Protein AF-A0A1F6LMH0-F1 (afdb_monomer_lite)

Sequence (138 aa):
MWIMNPQMERLRKRLVKRTTILSDQEVAAVVKLMCQNLGDHFVSAAAEFGVSMQDGVRYGSLSAKCQEAREKRRMSIKQISAELKIPQYRLQAIEEGHAAGSFLPAVFKTYIAFLGIGRWVSQWKSKNKDFASRLGIL

Foldseek 3Di:
DDPQDPLVVVVVVDPDDLLDQDAPVNLVSVVVVCCVPVDDVVVVVCVVVVHDSSLVSLLSNQLVVLVVLCVVVVHDLVRVCVVVVNDSQLVVCSNVPDPPPSDDLVVVVVSCVVSVCVVSVVVSCVRVVVSCVVSVND

pLDDT: mean 85.52, std 13.64, range [37.34, 98.0]

Structure (mmCIF, N/CA/C/O backbone):
data_AF-A0A1F6LMH0-F1
#
_entry.id   AF-A0A1F6LMH0-F1
#
loop_
_atom_site.group_PDB
_atom_site.id
_atom_site.type_symbol
_atom_site.label_atom_id
_atom_site.label_alt_id
_atom_site.label_comp_id
_atom_site.label_asym_id
_atom_site.label_entity_id
_atom_site.label_seq_id
_atom_site.pdbx_PDB_ins_code
_atom_site.Cartn_x
_atom_site.Cartn_y
_atom_site.Cartn_z
_atom_site.occupancy
_atom_site.B_iso_or_equiv
_atom_site.auth_seq_id
_atom_site.auth_comp_id
_atom_site.auth_asym_id
_atom_site.auth_atom_id
_atom_site.pdbx_PDB_model_num
ATOM 1 N N . MET A 1 1 ? 22.243 13.197 -26.380 1.00 37.34 1 MET A N 1
ATOM 2 C CA . MET A 1 1 ? 20.836 13.499 -26.722 1.00 37.34 1 MET A CA 1
ATOM 3 C C . MET A 1 1 ? 19.987 12.330 -26.236 1.00 37.34 1 MET A C 1
ATOM 5 O O . MET A 1 1 ? 20.061 11.259 -26.818 1.00 37.34 1 MET A O 1
ATOM 9 N N . TRP A 1 2 ? 19.302 12.470 -25.098 1.00 45.59 2 TRP A N 1
ATOM 10 C CA . TRP A 1 2 ? 18.516 11.376 -24.514 1.00 45.59 2 TRP A CA 1
ATOM 11 C C . TRP A 1 2 ? 17.205 11.221 -25.290 1.00 45.59 2 TRP A C 1
ATOM 13 O O . TRP A 1 2 ? 16.372 12.125 -25.274 1.00 45.59 2 TRP A O 1
ATOM 23 N N . ILE A 1 3 ? 17.017 10.090 -25.974 1.00 50.59 3 ILE A N 1
ATOM 24 C CA . ILE A 1 3 ? 15.722 9.741 -26.569 1.00 50.59 3 ILE A CA 1
ATOM 25 C C . ILE A 1 3 ? 14.781 9.403 -25.410 1.00 50.59 3 ILE A C 1
ATOM 27 O O . ILE A 1 3 ? 14.853 8.328 -24.814 1.00 50.59 3 ILE A O 1
ATOM 31 N N . MET A 1 4 ? 13.941 10.364 -25.036 1.00 52.28 4 MET A N 1
ATOM 32 C CA . MET A 1 4 ? 13.006 10.221 -23.927 1.00 52.28 4 MET A CA 1
ATOM 33 C C . MET A 1 4 ? 11.867 9.273 -24.334 1.00 52.28 4 MET A C 1
ATOM 35 O O . MET A 1 4 ? 11.211 9.471 -25.355 1.00 52.28 4 MET A O 1
ATOM 39 N N . ASN A 1 5 ? 11.653 8.213 -23.548 1.00 71.31 5 ASN A N 1
ATOM 40 C CA . ASN A 1 5 ? 10.631 7.194 -23.806 1.00 71.31 5 ASN A CA 1
ATOM 41 C C . ASN A 1 5 ? 9.226 7.845 -23.916 1.00 71.31 5 ASN A C 1
ATOM 43 O O . ASN A 1 5 ? 8.833 8.562 -22.992 1.00 71.31 5 ASN A O 1
ATOM 47 N N . PRO A 1 6 ? 8.429 7.570 -24.971 1.00 71.25 6 PRO A N 1
ATOM 48 C CA . PRO A 1 6 ? 7.082 8.126 -25.140 1.00 71.25 6 PRO A CA 1
ATOM 49 C C . PRO A 1 6 ? 6.143 7.943 -23.935 1.00 71.25 6 PRO A C 1
ATOM 51 O O . PRO A 1 6 ? 5.286 8.788 -23.684 1.00 71.25 6 PRO A O 1
ATOM 54 N N . GLN A 1 7 ? 6.297 6.866 -23.158 1.00 68.19 7 GLN A N 1
ATOM 55 C CA . GLN A 1 7 ? 5.511 6.639 -21.937 1.00 68.19 7 GLN A CA 1
ATOM 56 C C . GLN A 1 7 ? 5.908 7.589 -20.804 1.00 68.19 7 GLN A C 1
ATOM 58 O O . GLN A 1 7 ? 5.049 8.066 -20.066 1.00 68.19 7 GLN A O 1
ATOM 63 N N . MET A 1 8 ? 7.193 7.928 -20.710 1.00 64.69 8 MET A N 1
ATOM 64 C CA . MET A 1 8 ? 7.685 8.913 -19.748 1.00 64.69 8 MET A CA 1
ATOM 65 C C . MET A 1 8 ? 7.242 10.319 -20.108 1.00 64.69 8 MET A C 1
ATOM 67 O O . MET A 1 8 ? 6.876 11.090 -19.228 1.00 64.69 8 MET A O 1
ATOM 71 N N . GLU A 1 9 ? 7.191 10.628 -21.400 1.00 66.94 9 GLU A N 1
ATOM 72 C CA . GLU A 1 9 ? 6.657 11.900 -21.871 1.00 66.94 9 GLU A CA 1
ATOM 73 C C . GLU A 1 9 ? 5.157 12.035 -21.557 1.00 66.94 9 GLU A C 1
ATOM 75 O O . GLU A 1 9 ? 4.699 13.101 -21.147 1.00 66.94 9 GLU A O 1
ATOM 80 N N . ARG A 1 10 ? 4.392 10.938 -21.647 1.00 66.25 10 ARG A N 1
ATOM 81 C CA . ARG A 1 10 ? 2.991 10.897 -21.191 1.00 66.25 10 ARG A CA 1
ATOM 82 C C . ARG A 1 10 ? 2.863 11.084 -19.678 1.00 66.25 10 ARG A C 1
ATOM 84 O O . ARG A 1 10 ? 1.995 11.841 -19.249 1.00 66.25 10 ARG A O 1
ATOM 91 N N . LEU A 1 11 ? 3.711 10.433 -18.878 1.00 63.97 11 LEU A N 1
ATOM 92 C CA . LEU A 1 11 ? 3.726 10.603 -17.419 1.00 63.97 11 LEU A CA 1
ATOM 93 C C . LEU A 1 11 ? 4.120 12.026 -17.013 1.00 63.97 11 LEU A C 1
ATOM 95 O O . LEU A 1 11 ? 3.514 12.574 -16.104 1.00 63.97 11 LEU A O 1
ATOM 99 N N . ARG A 1 12 ? 5.080 12.646 -17.704 1.00 67.25 12 ARG A N 1
ATOM 100 C CA . ARG A 1 12 ? 5.523 14.023 -17.446 1.00 67.25 12 ARG A CA 1
ATOM 101 C C . ARG A 1 12 ? 4.460 15.059 -17.816 1.00 67.25 12 ARG A C 1
ATOM 103 O O . ARG A 1 12 ? 4.273 16.025 -17.086 1.00 67.25 12 ARG A O 1
ATOM 110 N N . LYS A 1 13 ? 3.772 14.868 -18.947 1.00 60.41 13 LYS A N 1
ATOM 111 C CA . LYS A 1 13 ? 2.689 15.757 -19.413 1.00 60.41 13 LYS A CA 1
ATOM 112 C C . LYS A 1 13 ? 1.422 15.658 -18.569 1.00 60.41 13 LYS A C 1
ATOM 114 O O . LYS A 1 13 ? 0.598 16.567 -18.575 1.00 60.41 13 LYS A O 1
ATOM 119 N N . ARG A 1 14 ? 1.250 14.553 -17.850 1.00 65.44 14 ARG A N 1
ATOM 120 C CA . ARG A 1 14 ? 0.136 14.324 -16.935 1.00 65.44 14 ARG A CA 1
ATOM 121 C C . ARG A 1 14 ? 0.543 14.778 -15.533 1.00 65.44 14 ARG A C 1
ATOM 123 O O . ARG A 1 14 ? 1.634 14.478 -15.071 1.00 65.44 14 ARG A O 1
ATOM 130 N N . LEU A 1 15 ? -0.350 15.451 -14.809 1.00 60.69 15 LEU A N 1
ATOM 131 C CA . LEU A 1 15 ? -0.175 15.689 -13.370 1.00 60.69 15 LEU A CA 1
ATOM 132 C C . LEU A 1 15 ? -0.333 14.355 -12.620 1.00 60.69 15 LEU A C 1
ATOM 134 O O . LEU A 1 15 ? -1.405 14.032 -12.102 1.00 60.69 15 LEU A O 1
ATOM 138 N N . VAL A 1 16 ? 0.717 13.532 -12.624 1.00 74.00 16 VAL A N 1
ATOM 139 C CA . VAL A 1 16 ? 0.739 12.236 -11.943 1.00 74.00 16 VAL A CA 1
ATOM 140 C C . VAL A 1 16 ? 0.862 12.487 -10.445 1.00 74.00 16 VAL A C 1
ATOM 142 O O . VAL A 1 16 ? 1.911 12.865 -9.932 1.00 74.00 16 VAL A O 1
ATOM 145 N N . LYS A 1 17 ? -0.238 12.275 -9.721 1.00 83.38 17 LYS A N 1
ATOM 146 C CA . LYS A 1 17 ? -0.237 12.280 -8.253 1.00 83.38 17 LYS A CA 1
ATOM 147 C C . LYS A 1 17 ? 0.403 10.994 -7.737 1.00 83.38 17 LYS A C 1
ATOM 149 O O . LYS A 1 17 ? 0.281 9.958 -8.390 1.00 83.38 17 LYS A O 1
ATOM 154 N N . ARG A 1 18 ? 0.964 11.017 -6.522 1.00 86.12 18 ARG A N 1
ATOM 155 C CA . ARG A 1 18 ? 1.482 9.806 -5.849 1.00 86.12 18 ARG A CA 1
ATOM 156 C C . ARG A 1 18 ? 0.425 8.698 -5.730 1.00 86.12 18 ARG A C 1
ATOM 158 O O . ARG A 1 18 ? 0.774 7.532 -5.739 1.00 86.12 18 ARG A O 1
ATOM 165 N N . THR A 1 19 ? -0.861 9.053 -5.701 1.00 91.38 19 THR A N 1
ATOM 166 C CA . THR A 1 19 ? -2.011 8.131 -5.638 1.00 91.38 19 THR A CA 1
ATOM 167 C C . THR A 1 19 ? -2.496 7.627 -7.004 1.00 91.38 19 THR A C 1
ATOM 169 O O . THR A 1 19 ? -3.579 7.050 -7.112 1.00 91.38 19 THR A O 1
ATOM 172 N N . THR A 1 20 ? -1.735 7.860 -8.074 1.00 93.00 20 THR A N 1
ATOM 173 C CA . THR A 1 20 ? -2.086 7.395 -9.419 1.00 93.00 20 THR A CA 1
ATOM 174 C C . THR A 1 20 ? -1.821 5.898 -9.552 1.00 93.00 20 THR A C 1
ATOM 176 O O . THR A 1 20 ? -0.703 5.449 -9.323 1.00 93.00 20 THR A O 1
ATOM 179 N N . ILE A 1 21 ? -2.831 5.133 -9.976 1.00 93.94 21 ILE A N 1
ATOM 180 C CA . ILE A 1 21 ? -2.656 3.724 -10.351 1.00 93.94 21 ILE A CA 1
ATOM 181 C C . ILE A 1 21 ? -1.992 3.692 -11.730 1.00 93.94 21 ILE A C 1
ATOM 183 O O . ILE A 1 21 ? -2.575 4.167 -12.708 1.00 93.94 21 ILE A O 1
ATOM 187 N N . LEU A 1 22 ? -0.772 3.166 -11.789 1.00 90.88 22 LEU A N 1
ATOM 188 C CA . LEU A 1 22 ? -0.002 3.030 -13.022 1.00 90.88 22 LEU A CA 1
ATOM 189 C C . LEU A 1 22 ? -0.388 1.749 -13.772 1.00 90.88 22 LEU A C 1
ATOM 191 O O . LEU A 1 22 ? -0.732 0.734 -13.165 1.00 90.88 22 LEU A O 1
ATOM 195 N N . SER A 1 23 ? -0.321 1.803 -15.099 1.00 90.56 23 SER A N 1
ATOM 196 C CA . SER A 1 23 ? -0.353 0.627 -15.973 1.00 90.56 23 SER A CA 1
ATOM 197 C C . SER A 1 23 ? 0.979 -0.126 -15.948 1.00 90.56 23 SER A C 1
ATOM 199 O O . SER A 1 23 ? 2.006 0.431 -15.571 1.00 90.56 23 SER A O 1
ATOM 201 N N . ASP A 1 24 ? 0.994 -1.376 -16.414 1.00 89.88 24 ASP A N 1
ATOM 202 C CA . ASP A 1 24 ? 2.218 -2.195 -16.449 1.00 89.88 24 ASP A CA 1
ATOM 203 C C . ASP A 1 24 ? 3.339 -1.564 -17.273 1.00 89.88 24 ASP A C 1
ATOM 205 O O . ASP A 1 24 ? 4.506 -1.600 -16.893 1.00 89.88 24 ASP A O 1
ATOM 209 N N . GLN A 1 25 ? 2.959 -0.917 -18.370 1.00 89.19 25 GLN A N 1
ATOM 210 C CA . GLN A 1 25 ? 3.853 -0.141 -19.215 1.00 89.19 25 GLN A CA 1
ATOM 211 C C . GLN A 1 25 ? 4.481 1.040 -18.460 1.00 89.19 25 GLN A C 1
ATOM 213 O O . GLN A 1 25 ? 5.696 1.218 -18.483 1.00 89.19 25 GLN A O 1
ATOM 218 N N . GLU A 1 26 ? 3.667 1.820 -17.745 1.00 89.56 26 GLU A N 1
ATOM 219 C CA . GLU A 1 26 ? 4.151 2.937 -16.927 1.00 89.56 26 GLU A CA 1
ATOM 220 C C . GLU A 1 26 ? 5.041 2.445 -15.774 1.00 89.56 26 GLU A C 1
ATOM 222 O O . GLU A 1 26 ? 6.078 3.050 -15.511 1.00 89.56 26 GLU A O 1
ATOM 227 N N . VAL A 1 27 ? 4.698 1.323 -15.128 1.00 90.31 27 VAL A N 1
ATOM 228 C CA . VAL A 1 27 ? 5.538 0.702 -14.089 1.00 90.31 27 VAL A CA 1
ATOM 229 C C . VAL A 1 27 ? 6.891 0.279 -14.658 1.00 90.31 27 VAL A C 1
ATOM 231 O O . VAL A 1 27 ? 7.922 0.613 -14.078 1.00 90.31 27 VAL A O 1
ATOM 234 N N . ALA A 1 28 ? 6.913 -0.397 -15.809 1.00 89.00 28 ALA A N 1
ATOM 235 C CA . ALA A 1 28 ? 8.155 -0.801 -16.464 1.00 89.00 28 ALA A CA 1
ATOM 236 C C . ALA A 1 28 ? 9.026 0.408 -16.847 1.00 89.00 28 ALA A C 1
ATOM 238 O O . ALA A 1 28 ? 10.243 0.377 -16.658 1.00 89.00 28 ALA A O 1
ATOM 239 N N . ALA A 1 29 ? 8.414 1.490 -17.338 1.00 88.31 29 ALA A N 1
ATOM 240 C CA . ALA A 1 29 ? 9.122 2.724 -17.663 1.00 88.31 29 ALA A CA 1
ATOM 241 C C . ALA A 1 29 ? 9.746 3.382 -16.420 1.00 88.31 29 ALA A C 1
ATOM 243 O O . ALA A 1 29 ? 10.907 3.791 -16.473 1.00 88.31 29 ALA A O 1
ATOM 244 N N . VAL A 1 30 ? 9.014 3.432 -15.301 1.00 86.94 30 VAL A N 1
ATOM 245 C CA . VAL A 1 30 ? 9.524 3.957 -14.024 1.00 86.94 30 VAL A CA 1
ATOM 246 C C . VAL A 1 30 ? 10.681 3.107 -13.510 1.00 86.94 30 VAL A C 1
ATOM 248 O O . VAL A 1 30 ? 11.735 3.659 -13.208 1.00 86.94 30 VAL A O 1
ATOM 251 N N . VAL A 1 31 ? 10.532 1.779 -13.464 1.00 87.00 31 VAL A N 1
ATOM 252 C CA . VAL A 1 31 ? 11.605 0.879 -13.008 1.00 87.00 31 VAL A CA 1
ATOM 253 C C . VAL A 1 31 ? 12.848 1.035 -13.879 1.00 87.00 31 VAL A C 1
ATOM 255 O O . VAL A 1 31 ? 13.940 1.203 -13.347 1.00 87.00 31 VAL A O 1
ATOM 258 N N . LYS A 1 32 ? 12.694 1.080 -15.208 1.00 86.12 32 LYS A N 1
ATOM 259 C CA . LYS A 1 32 ? 13.819 1.302 -16.126 1.00 86.12 32 LYS A CA 1
ATOM 260 C C . LYS A 1 32 ? 14.567 2.598 -15.808 1.00 86.12 32 LYS A C 1
ATOM 262 O O . LYS A 1 32 ? 15.793 2.591 -15.774 1.00 86.12 32 LYS A O 1
ATOM 267 N N . LEU A 1 33 ? 13.851 3.695 -15.558 1.00 84.31 33 LEU A N 1
ATOM 268 C CA . LEU A 1 33 ? 14.481 4.957 -15.170 1.00 84.31 33 LEU A CA 1
ATOM 269 C C . LEU A 1 33 ? 15.141 4.893 -13.793 1.00 84.31 33 LEU A C 1
ATOM 271 O O . LEU A 1 33 ? 16.195 5.496 -13.612 1.00 84.31 33 LEU A O 1
ATOM 275 N N . MET A 1 34 ? 14.545 4.196 -12.826 1.00 83.81 34 MET A N 1
ATOM 276 C CA . MET A 1 34 ? 15.167 4.002 -11.515 1.00 83.81 34 MET A CA 1
ATOM 277 C C . MET A 1 34 ? 16.505 3.275 -11.663 1.00 83.81 34 MET A C 1
ATOM 279 O O . MET A 1 34 ? 17.506 3.771 -11.157 1.00 83.81 34 MET A O 1
ATOM 283 N N . CYS A 1 35 ? 16.553 2.182 -12.430 1.00 83.56 35 CYS A N 1
ATOM 284 C CA . CYS A 1 35 ? 17.796 1.459 -12.711 1.00 83.56 35 CYS A CA 1
ATOM 285 C C . CYS A 1 35 ? 18.839 2.351 -13.399 1.00 83.56 35 CYS A C 1
ATOM 287 O O . CYS A 1 35 ? 20.002 2.351 -13.015 1.00 83.56 35 CYS A O 1
ATOM 289 N N . GLN A 1 36 ? 18.421 3.151 -14.384 1.00 84.50 36 GLN A N 1
ATOM 290 C CA . GLN A 1 36 ? 19.327 4.040 -15.120 1.00 84.50 36 GLN A CA 1
ATOM 291 C C . GLN A 1 36 ? 19.907 5.174 -14.265 1.00 84.50 36 GLN A C 1
ATOM 293 O O . GLN A 1 36 ? 21.028 5.598 -14.523 1.00 84.50 36 GLN A O 1
ATOM 298 N N . ASN A 1 37 ? 19.159 5.679 -13.279 1.00 83.12 37 ASN A N 1
ATOM 299 C CA . ASN A 1 37 ? 19.591 6.812 -12.454 1.00 83.12 37 ASN A CA 1
ATOM 300 C C . ASN A 1 37 ? 20.296 6.395 -11.157 1.00 83.12 37 ASN A C 1
ATOM 302 O O . ASN A 1 37 ? 21.125 7.146 -10.656 1.00 83.12 37 ASN A O 1
ATOM 306 N N . LEU A 1 38 ? 19.942 5.238 -10.592 1.00 80.50 38 LEU A N 1
ATOM 307 C CA . LEU A 1 38 ? 20.481 4.760 -9.313 1.00 80.50 38 LEU A CA 1
ATOM 308 C C . LEU A 1 38 ? 21.641 3.769 -9.493 1.00 80.50 38 LEU A C 1
ATOM 310 O O . LEU A 1 38 ? 22.347 3.477 -8.530 1.00 80.50 38 LEU A O 1
ATOM 314 N N . GLY A 1 39 ? 21.858 3.288 -10.720 1.00 78.50 39 GLY A N 1
ATOM 315 C CA . GLY A 1 39 ? 22.959 2.400 -11.075 1.00 78.50 39 GLY A CA 1
ATOM 316 C C . GLY A 1 39 ? 22.794 0.967 -10.565 1.00 78.50 39 GLY A C 1
ATOM 317 O O . GLY A 1 39 ? 21.817 0.606 -9.902 1.00 78.50 39 GLY A O 1
ATOM 318 N N . ASP A 1 40 ? 23.788 0.141 -10.883 1.00 73.81 40 ASP A N 1
ATOM 319 C CA . ASP A 1 40 ? 23.732 -1.312 -10.688 1.00 73.81 40 ASP A CA 1
ATOM 320 C C . ASP A 1 40 ? 23.677 -1.720 -9.209 1.00 73.81 40 ASP A C 1
ATOM 322 O O . ASP A 1 40 ? 23.025 -2.701 -8.865 1.00 73.81 40 ASP A O 1
ATOM 326 N N . HIS A 1 41 ? 24.265 -0.928 -8.306 1.00 70.81 41 HIS A N 1
ATOM 327 C CA . HIS A 1 41 ? 24.231 -1.197 -6.863 1.00 70.81 41 HIS A CA 1
ATOM 328 C C . HIS A 1 41 ? 22.809 -1.219 -6.292 1.00 70.81 41 HIS A C 1
ATOM 330 O O . HIS A 1 41 ? 22.503 -2.030 -5.420 1.00 70.81 41 HIS A O 1
ATOM 336 N N . PHE A 1 42 ? 21.923 -0.362 -6.801 1.00 71.00 42 PHE A N 1
ATOM 337 C CA . PHE A 1 42 ? 20.528 -0.332 -6.371 1.00 71.00 42 PHE A CA 1
ATOM 338 C C . PHE A 1 42 ? 19.747 -1.550 -6.880 1.00 71.00 42 PHE A C 1
ATOM 340 O O . PHE A 1 42 ? 18.916 -2.109 -6.163 1.00 71.00 42 PHE A O 1
ATOM 347 N N . VAL A 1 43 ? 20.041 -1.989 -8.106 1.00 71.25 43 VAL A N 1
ATOM 348 C CA . VAL A 1 43 ? 19.415 -3.169 -8.718 1.00 71.25 43 VAL A CA 1
ATOM 349 C C . VAL A 1 43 ? 19.844 -4.445 -7.998 1.00 71.25 43 VAL A C 1
ATOM 351 O O . VAL A 1 43 ? 18.990 -5.268 -7.665 1.00 71.25 43 VAL A O 1
ATOM 354 N N . SER A 1 44 ? 21.139 -4.580 -7.705 1.00 69.94 44 SER A N 1
ATOM 355 C CA . SER A 1 44 ? 21.685 -5.717 -6.962 1.00 69.94 44 SER A CA 1
ATOM 356 C C . SER A 1 44 ? 21.123 -5.788 -5.544 1.00 69.94 44 SER A C 1
ATOM 358 O O . SER A 1 44 ? 20.665 -6.850 -5.137 1.00 69.94 44 SER A O 1
ATOM 360 N N . ALA A 1 45 ? 21.037 -4.660 -4.832 1.00 68.75 45 ALA A N 1
ATOM 361 C CA . ALA A 1 45 ? 20.431 -4.624 -3.502 1.00 68.75 45 ALA A CA 1
ATOM 362 C C . ALA A 1 45 ? 18.955 -5.061 -3.529 1.00 68.75 45 ALA A C 1
ATOM 364 O O . ALA A 1 45 ? 18.534 -5.884 -2.720 1.00 68.75 45 ALA A O 1
ATOM 365 N N . ALA A 1 46 ? 18.155 -4.570 -4.483 1.00 70.06 46 ALA A N 1
ATOM 366 C CA . ALA A 1 46 ? 16.755 -4.986 -4.609 1.00 70.06 46 ALA A CA 1
ATOM 367 C C . ALA A 1 46 ? 16.615 -6.501 -4.861 1.00 70.06 46 ALA A C 1
ATOM 369 O O . ALA A 1 46 ? 15.732 -7.143 -4.285 1.00 70.06 46 ALA A O 1
ATOM 370 N N . ALA A 1 47 ? 17.504 -7.073 -5.680 1.00 69.00 47 ALA A N 1
ATOM 371 C CA . ALA A 1 47 ? 17.550 -8.507 -5.945 1.00 69.00 47 ALA A CA 1
ATOM 372 C C . ALA A 1 47 ? 17.970 -9.323 -4.708 1.00 69.00 47 ALA A C 1
ATOM 374 O O . ALA A 1 47 ? 17.338 -10.339 -4.419 1.00 69.00 47 ALA A O 1
ATOM 375 N N . GLU A 1 48 ? 18.969 -8.864 -3.949 1.00 65.25 48 GLU A N 1
ATOM 376 C CA . GLU A 1 48 ? 19.444 -9.509 -2.714 1.00 65.25 48 GLU A CA 1
ATOM 377 C C . GLU A 1 48 ? 18.363 -9.579 -1.629 1.00 65.25 48 GLU A C 1
ATOM 379 O O . GLU A 1 48 ? 18.241 -10.590 -0.939 1.00 65.25 48 GLU A O 1
ATOM 384 N N . PHE A 1 49 ? 17.521 -8.549 -1.513 1.00 59.88 49 PHE A N 1
ATOM 385 C CA . PHE A 1 49 ? 16.385 -8.556 -0.585 1.00 59.88 49 PHE A CA 1
ATOM 386 C C . PHE A 1 49 ? 15.152 -9.302 -1.125 1.00 59.88 49 PHE A C 1
ATOM 388 O O . PHE A 1 49 ? 14.116 -9.334 -0.458 1.00 59.88 49 PHE A O 1
ATOM 395 N N . GLY A 1 50 ? 15.225 -9.888 -2.328 1.00 61.84 50 GLY A N 1
ATOM 396 C CA . GLY A 1 50 ? 14.093 -10.561 -2.973 1.00 61.84 50 GLY A CA 1
ATOM 397 C C . GLY A 1 50 ? 12.922 -9.621 -3.283 1.00 61.84 50 GLY A C 1
ATOM 398 O O . GLY A 1 50 ? 11.783 -10.069 -3.430 1.00 61.84 50 GLY A O 1
ATOM 399 N N . VAL A 1 51 ? 13.175 -8.309 -3.356 1.00 68.44 51 VAL A N 1
ATOM 400 C CA . VAL A 1 51 ? 12.145 -7.289 -3.556 1.00 68.44 51 VAL A CA 1
ATOM 401 C C . VAL A 1 51 ? 12.027 -6.972 -5.041 1.00 68.44 51 VAL A C 1
ATOM 403 O O . VAL A 1 51 ? 12.926 -6.413 -5.668 1.00 68.44 51 VAL A 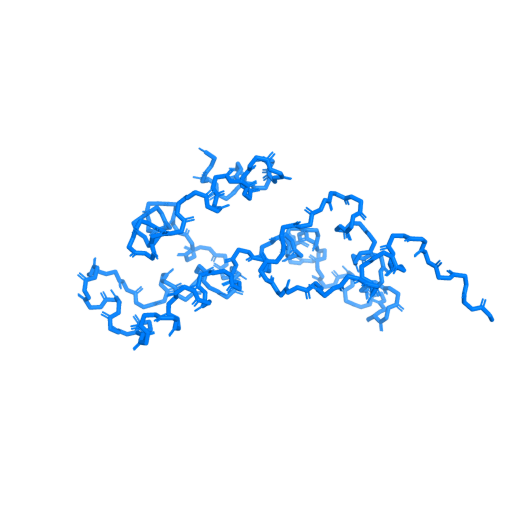O 1
ATOM 406 N N . SER A 1 52 ? 10.860 -7.264 -5.613 1.00 82.94 52 SER A N 1
ATOM 407 C CA . SER A 1 52 ? 10.525 -6.804 -6.960 1.00 82.94 52 SER A CA 1
ATOM 408 C C . SER A 1 52 ? 10.388 -5.278 -6.970 1.00 82.94 52 SER A C 1
ATOM 410 O O . SER A 1 52 ? 9.472 -4.717 -6.366 1.00 82.94 52 SER A O 1
ATOM 412 N N . MET A 1 53 ? 11.260 -4.586 -7.711 1.00 83.69 53 MET A N 1
ATOM 413 C CA . MET A 1 53 ? 11.148 -3.132 -7.909 1.00 83.69 53 MET A CA 1
ATOM 414 C C . MET A 1 53 ? 9.793 -2.736 -8.511 1.00 83.69 53 MET A C 1
ATOM 416 O O . MET A 1 53 ? 9.246 -1.688 -8.175 1.00 83.69 53 MET A O 1
ATOM 420 N N . GLN A 1 54 ? 9.218 -3.588 -9.367 1.00 88.81 54 GLN A N 1
ATOM 421 C CA . GLN A 1 54 ? 7.881 -3.358 -9.915 1.00 88.81 54 GLN A CA 1
ATOM 422 C C . GLN A 1 54 ? 6.821 -3.371 -8.812 1.00 88.81 54 GLN A C 1
ATOM 424 O O . GLN A 1 54 ? 5.935 -2.520 -8.808 1.00 88.81 54 GLN A O 1
ATOM 429 N N . ASP A 1 55 ? 6.931 -4.294 -7.859 1.00 88.62 55 ASP A N 1
ATOM 430 C CA . ASP A 1 55 ? 6.014 -4.384 -6.723 1.00 88.62 55 ASP A CA 1
ATOM 431 C C . ASP A 1 55 ? 6.155 -3.160 -5.817 1.00 88.62 55 ASP A C 1
ATOM 433 O O . ASP A 1 55 ? 5.144 -2.578 -5.428 1.00 88.62 55 ASP A O 1
ATOM 437 N N . GLY A 1 56 ? 7.383 -2.688 -5.582 1.00 86.50 56 GLY A N 1
ATOM 438 C CA . GLY A 1 56 ? 7.639 -1.435 -4.866 1.00 86.50 56 GLY A CA 1
ATOM 439 C C . GLY A 1 56 ? 6.962 -0.228 -5.527 1.00 86.50 56 GLY A C 1
ATOM 440 O O . GLY A 1 56 ? 6.235 0.523 -4.872 1.00 86.50 56 GLY A O 1
ATOM 441 N N . VAL A 1 57 ? 7.113 -0.078 -6.848 1.00 89.38 57 VAL A N 1
ATOM 442 C CA . VAL A 1 57 ? 6.456 0.997 -7.614 1.00 89.38 57 VAL A CA 1
ATOM 443 C C . VAL A 1 57 ? 4.929 0.889 -7.532 1.00 89.38 57 VAL A C 1
ATOM 445 O O . VAL A 1 57 ? 4.244 1.890 -7.307 1.00 89.38 57 VAL A O 1
ATOM 448 N N . ARG A 1 58 ? 4.372 -0.320 -7.665 1.00 91.88 58 ARG A N 1
ATOM 449 C CA . ARG A 1 58 ? 2.921 -0.560 -7.566 1.00 91.88 58 ARG A CA 1
ATOM 450 C C . ARG A 1 58 ? 2.390 -0.235 -6.176 1.00 91.88 58 ARG A C 1
ATOM 452 O O . ARG A 1 58 ? 1.351 0.426 -6.056 1.00 91.88 58 ARG A O 1
ATOM 459 N N . TYR A 1 59 ? 3.114 -0.664 -5.144 1.00 91.38 59 TYR A N 1
ATOM 460 C CA . TYR A 1 59 ? 2.768 -0.438 -3.747 1.00 91.38 59 TYR A CA 1
ATOM 461 C C . TYR A 1 59 ? 2.806 1.043 -3.380 1.00 91.38 59 TYR A C 1
ATOM 463 O O . TYR A 1 59 ? 1.946 1.500 -2.630 1.00 91.38 59 TYR A O 1
ATOM 471 N N . GLY A 1 60 ? 3.732 1.818 -3.953 1.00 90.50 60 GLY A N 1
ATOM 472 C CA . GLY A 1 60 ? 3.855 3.253 -3.685 1.00 90.50 60 GLY A CA 1
ATOM 473 C C . GLY A 1 60 ? 2.536 4.018 -3.850 1.00 90.50 60 GLY A C 1
ATOM 474 O O . GLY A 1 60 ? 2.205 4.864 -3.021 1.00 90.50 60 GLY A O 1
ATOM 475 N N . SER A 1 61 ? 1.728 3.667 -4.857 1.00 93.44 61 SER A N 1
ATOM 476 C CA . SER A 1 61 ? 0.408 4.287 -5.055 1.00 93.44 61 SER A CA 1
ATOM 477 C C . SER A 1 61 ? -0.626 3.904 -3.991 1.00 93.44 61 SER A C 1
ATOM 479 O O . SER A 1 61 ? -1.435 4.743 -3.590 1.00 93.44 61 SER A O 1
ATOM 481 N N . LEU A 1 62 ? -0.584 2.658 -3.507 1.00 94.56 62 LEU A N 1
ATOM 482 C CA . LEU A 1 62 ? -1.444 2.155 -2.436 1.00 94.56 62 LEU A CA 1
ATOM 483 C C . LEU A 1 62 ? -1.081 2.803 -1.094 1.00 94.56 62 LEU A C 1
ATOM 485 O O . LEU A 1 62 ? -1.956 3.347 -0.424 1.00 94.56 62 LEU A O 1
ATOM 489 N N . SER A 1 63 ? 0.210 2.813 -0.758 1.00 93.94 63 SER A N 1
ATOM 490 C CA . SER A 1 63 ? 0.781 3.502 0.405 1.00 93.94 63 SER A CA 1
ATOM 491 C C . SER A 1 63 ? 0.361 4.976 0.438 1.00 93.94 63 SER A C 1
ATOM 493 O O . SER A 1 63 ? -0.274 5.425 1.397 1.00 93.94 63 SER A O 1
ATOM 495 N N . ALA A 1 64 ? 0.607 5.706 -0.656 1.00 94.31 64 ALA A N 1
ATOM 496 C CA . ALA A 1 64 ? 0.239 7.112 -0.766 1.00 94.31 64 ALA A CA 1
ATOM 497 C C . ALA A 1 64 ? -1.274 7.323 -0.627 1.00 94.31 64 ALA A C 1
ATOM 499 O O . ALA A 1 64 ? -1.707 8.340 -0.088 1.00 94.31 64 ALA A O 1
ATOM 500 N N . LYS A 1 65 ? -2.100 6.379 -1.101 1.00 97.00 65 LYS A N 1
ATOM 501 C CA . LYS A 1 65 ? -3.554 6.500 -0.977 1.00 97.00 65 LYS A CA 1
ATOM 502 C C . LYS A 1 65 ? -4.027 6.330 0.461 1.00 97.00 65 LYS A C 1
ATOM 504 O O . LYS A 1 65 ? -4.928 7.062 0.873 1.00 97.00 65 LYS A O 1
ATOM 509 N N . CYS A 1 66 ? -3.435 5.399 1.206 1.00 96.56 66 CYS A N 1
ATOM 510 C CA . CYS A 1 66 ? -3.706 5.229 2.630 1.00 96.56 66 CYS A CA 1
ATOM 511 C C . CYS A 1 66 ? -3.339 6.498 3.411 1.00 96.56 66 CYS A C 1
ATOM 513 O O . CYS A 1 66 ? -4.195 7.037 4.113 1.00 96.56 66 CYS A O 1
ATOM 515 N N . GLN A 1 67 ? -2.129 7.026 3.188 1.00 95.81 67 GLN A N 1
ATOM 516 C CA . GLN A 1 67 ? -1.658 8.277 3.793 1.00 95.81 67 GLN A CA 1
ATOM 517 C C . GLN A 1 67 ? -2.602 9.444 3.471 1.00 95.81 67 GLN A C 1
ATOM 519 O O . GLN A 1 67 ? -3.119 10.082 4.384 1.00 95.81 67 GLN A O 1
ATOM 524 N N . GLU A 1 68 ? -2.933 9.655 2.190 1.00 96.81 68 GLU A N 1
ATOM 525 C CA . GLU A 1 68 ? -3.850 10.718 1.750 1.00 96.81 68 GLU A CA 1
ATOM 526 C C . GLU A 1 68 ? -5.221 10.609 2.438 1.00 96.81 68 GLU A C 1
ATOM 528 O O . GLU A 1 68 ? -5.800 11.609 2.862 1.00 96.81 68 GLU A O 1
ATOM 533 N N . ALA A 1 69 ? -5.778 9.399 2.538 1.00 97.62 69 ALA A N 1
ATOM 534 C CA . ALA A 1 69 ? -7.084 9.179 3.153 1.00 97.62 69 ALA A CA 1
ATOM 535 C C . ALA A 1 69 ? -7.063 9.410 4.668 1.00 97.62 69 ALA A C 1
ATOM 537 O O . ALA A 1 69 ? -8.004 9.992 5.214 1.00 97.62 69 ALA A O 1
ATOM 538 N N . ARG A 1 70 ? -5.987 8.991 5.339 1.00 97.19 70 ARG A N 1
ATOM 539 C CA . ARG A 1 70 ? -5.768 9.236 6.764 1.00 97.19 70 ARG A CA 1
ATOM 540 C C . ARG A 1 70 ? -5.596 10.731 7.050 1.00 97.19 70 ARG A C 1
ATOM 542 O O . ARG A 1 70 ? -6.243 11.265 7.950 1.00 97.19 70 ARG A O 1
ATOM 549 N N . GLU A 1 71 ? -4.775 11.418 6.264 1.00 96.25 71 GLU A N 1
ATOM 550 C CA . GLU A 1 71 ? -4.517 12.858 6.388 1.00 96.25 71 GLU A CA 1
ATOM 551 C C . GLU A 1 71 ? -5.773 13.694 6.127 1.00 96.25 71 GLU A C 1
ATOM 553 O O . GLU A 1 71 ? -6.045 14.638 6.868 1.00 96.25 71 GLU A O 1
ATOM 558 N N . LYS A 1 72 ? -6.609 13.305 5.154 1.00 96.44 72 LYS A N 1
ATOM 559 C CA . LYS A 1 72 ? -7.923 13.935 4.918 1.00 96.44 72 LYS A CA 1
ATOM 560 C C . LYS A 1 72 ? -8.854 13.857 6.125 1.00 96.44 72 LYS A C 1
ATOM 562 O O . LYS A 1 72 ? -9.666 14.755 6.321 1.00 96.44 72 LYS A O 1
ATOM 567 N N . ARG A 1 73 ? -8.726 12.807 6.938 1.00 95.38 73 ARG A N 1
ATOM 568 C CA . ARG A 1 73 ? -9.452 12.645 8.206 1.00 95.38 73 ARG A CA 1
ATOM 569 C C . ARG A 1 73 ? -8.764 13.345 9.381 1.00 95.38 73 ARG A C 1
ATOM 571 O O . ARG A 1 73 ? -9.314 13.346 10.474 1.00 95.38 73 ARG A O 1
ATOM 578 N N . ARG A 1 74 ? -7.583 13.942 9.168 1.00 96.56 74 ARG A N 1
ATOM 579 C CA . ARG A 1 74 ? -6.738 14.580 10.193 1.00 96.56 74 ARG A CA 1
ATOM 580 C C . ARG A 1 74 ? -6.396 13.642 11.353 1.00 96.56 74 ARG A C 1
ATOM 582 O O . ARG A 1 74 ? -6.311 14.069 12.500 1.00 96.56 74 ARG A O 1
ATOM 589 N N . MET A 1 75 ? -6.199 12.361 11.046 1.00 96.12 75 MET A N 1
ATOM 590 C CA . MET A 1 75 ? -5.876 11.346 12.044 1.00 96.12 75 MET A CA 1
ATOM 591 C C . MET A 1 75 ? -4.412 10.916 11.958 1.00 96.12 75 MET A C 1
ATOM 593 O O . MET A 1 75 ? -3.841 10.722 10.883 1.00 96.12 75 MET A O 1
ATOM 597 N N . SER A 1 76 ? -3.801 10.715 13.117 1.00 96.19 76 SER A N 1
ATOM 598 C CA . SER A 1 76 ? -2.510 10.043 13.246 1.00 96.19 76 SER A CA 1
ATOM 599 C C . SER A 1 76 ? -2.684 8.523 13.249 1.00 96.19 76 SER A C 1
ATOM 601 O O . SER A 1 76 ? -3.740 8.006 13.623 1.00 96.19 76 SER A O 1
ATOM 603 N N . ILE A 1 77 ? -1.622 7.784 12.910 1.00 95.56 77 ILE A N 1
ATOM 604 C CA . ILE A 1 77 ? -1.616 6.321 13.059 1.00 95.56 77 ILE A CA 1
ATOM 605 C C . ILE A 1 77 ? -1.902 5.915 14.510 1.00 95.56 77 ILE A C 1
ATOM 607 O O . ILE A 1 77 ? -2.623 4.950 14.736 1.00 95.56 77 ILE A O 1
ATOM 611 N N . LYS A 1 78 ? -1.394 6.667 15.495 1.00 96.75 78 LYS A N 1
ATOM 612 C CA . LYS A 1 78 ? -1.642 6.411 16.921 1.00 96.75 78 LYS A CA 1
ATOM 613 C C . LYS A 1 78 ? -3.135 6.475 17.267 1.00 96.75 78 LYS A C 1
ATOM 615 O O . LYS A 1 78 ? -3.628 5.604 17.974 1.00 96.75 78 LYS A O 1
ATOM 620 N N . GLN A 1 79 ? -3.855 7.476 16.753 1.00 97.88 79 GLN A N 1
ATOM 621 C CA . GLN A 1 79 ? -5.300 7.605 16.981 1.00 97.88 79 GLN A CA 1
ATOM 622 C C . GLN A 1 79 ? -6.071 6.442 16.353 1.00 97.88 79 GLN A C 1
ATOM 624 O O . GLN A 1 79 ? -6.887 5.820 17.024 1.00 97.88 79 GLN A O 1
ATOM 629 N N . ILE A 1 80 ? -5.760 6.092 15.102 1.00 97.38 80 ILE A N 1
ATOM 630 C CA . ILE A 1 80 ? -6.428 4.974 14.419 1.00 97.38 80 ILE A CA 1
ATOM 6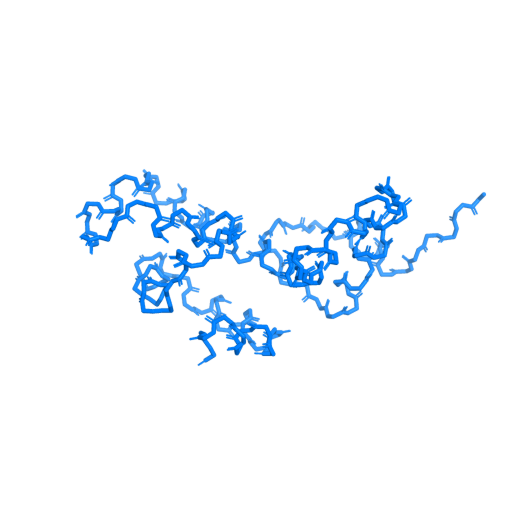31 C C . ILE A 1 80 ? -6.091 3.635 15.085 1.00 97.38 80 ILE A C 1
ATOM 633 O O . ILE A 1 80 ? -6.955 2.776 15.225 1.00 97.38 80 ILE A O 1
ATOM 637 N N . SER A 1 81 ? -4.846 3.456 15.524 1.00 97.25 81 SER A N 1
ATOM 638 C CA . SER A 1 81 ? -4.397 2.282 16.274 1.00 97.25 81 SER A CA 1
ATOM 639 C C . SER A 1 81 ? -5.241 2.067 17.531 1.00 97.25 81 SER A C 1
ATOM 641 O O . SER A 1 81 ? -5.701 0.949 17.768 1.00 97.25 81 SER A O 1
ATOM 643 N N . ALA A 1 82 ? -5.501 3.136 18.291 1.00 97.62 82 ALA A N 1
ATOM 644 C CA . ALA A 1 82 ? -6.352 3.090 19.475 1.00 97.62 82 ALA A CA 1
ATOM 645 C C . ALA A 1 82 ? -7.817 2.767 19.129 1.00 97.62 82 ALA A C 1
ATOM 647 O O . ALA A 1 82 ? -8.426 1.924 19.784 1.00 97.62 82 ALA A O 1
ATOM 648 N N . GLU A 1 83 ? -8.362 3.386 18.080 1.00 97.44 83 GLU A N 1
ATOM 649 C CA . GLU A 1 83 ? -9.757 3.200 17.662 1.00 97.44 83 GLU A CA 1
ATOM 650 C C . GLU A 1 83 ? -10.029 1.789 17.124 1.00 97.44 83 GLU A C 1
ATOM 652 O O . GLU A 1 83 ? -10.995 1.137 17.519 1.00 97.44 83 GLU A O 1
ATOM 657 N N . LEU A 1 84 ? -9.140 1.277 16.272 1.00 97.06 84 LEU A N 1
ATOM 658 C CA . LEU A 1 84 ? -9.259 -0.058 15.687 1.00 97.06 84 LEU A CA 1
ATOM 659 C C . LEU A 1 84 ? -8.763 -1.173 16.614 1.00 97.06 84 LEU A C 1
ATOM 661 O O . LEU A 1 84 ? -8.945 -2.345 16.289 1.00 97.06 84 LEU A O 1
ATOM 665 N N . LYS A 1 85 ? -8.121 -0.831 17.739 1.00 97.44 85 LYS A N 1
ATOM 666 C CA . LYS A 1 85 ? -7.419 -1.776 18.625 1.00 97.44 85 LYS A CA 1
ATOM 667 C C . LYS A 1 85 ? -6.385 -2.626 17.869 1.00 97.44 85 LYS A C 1
ATOM 669 O O . LYS A 1 85 ? -6.215 -3.814 18.133 1.00 97.44 85 LYS A O 1
ATOM 674 N N . ILE A 1 86 ? -5.689 -2.008 16.915 1.00 96.00 86 ILE A N 1
ATOM 675 C CA . ILE A 1 86 ? -4.647 -2.635 16.089 1.00 96.00 86 ILE A CA 1
ATOM 676 C C . ILE A 1 86 ? -3.309 -1.986 16.438 1.00 96.00 86 ILE A C 1
ATOM 678 O O . ILE A 1 86 ? -3.237 -0.759 16.421 1.00 96.00 86 ILE A O 1
ATOM 682 N N . PRO A 1 87 ? -2.229 -2.746 16.700 1.00 95.06 87 PRO A N 1
ATOM 683 C CA . PRO A 1 87 ? -0.926 -2.160 17.000 1.00 95.06 87 PRO A CA 1
ATOM 684 C C . PRO A 1 87 ? -0.434 -1.199 15.909 1.00 95.06 87 PRO A C 1
ATOM 686 O O . PRO A 1 87 ? -0.488 -1.526 14.723 1.00 95.06 87 PRO A O 1
ATOM 689 N N . GLN A 1 88 ? 0.105 -0.042 16.307 1.00 94.75 88 GLN A N 1
ATOM 690 C CA . GLN A 1 88 ? 0.584 1.001 15.390 1.00 94.75 88 GLN A CA 1
ATOM 691 C C . GLN A 1 88 ? 1.543 0.464 14.315 1.00 94.75 88 GLN A C 1
ATOM 693 O O . GLN A 1 88 ? 1.370 0.791 13.142 1.00 94.75 88 GLN A O 1
ATOM 698 N N . TYR A 1 89 ? 2.479 -0.417 14.682 1.00 92.50 89 TYR A N 1
ATOM 699 C CA . TYR A 1 89 ? 3.448 -0.984 13.737 1.00 92.50 89 TYR A CA 1
ATOM 700 C C . TYR A 1 89 ? 2.787 -1.785 12.598 1.00 92.50 89 TYR A C 1
ATOM 702 O O . TYR A 1 89 ? 3.321 -1.852 11.493 1.00 92.50 89 TYR A O 1
ATOM 710 N N . ARG A 1 90 ? 1.595 -2.363 12.824 1.00 93.12 90 ARG A N 1
ATOM 711 C CA . ARG A 1 90 ? 0.834 -3.079 11.785 1.00 93.12 90 ARG A CA 1
ATOM 712 C C . ARG A 1 90 ? 0.209 -2.113 10.779 1.00 93.12 90 ARG A C 1
ATOM 714 O O . ARG A 1 90 ? 0.165 -2.420 9.592 1.00 93.12 90 ARG A O 1
ATOM 721 N N . LEU A 1 91 ? -0.256 -0.952 11.242 1.00 94.56 91 LEU A N 1
ATOM 722 C CA . LEU A 1 91 ? -0.783 0.104 10.373 1.00 94.56 91 LEU A CA 1
ATOM 723 C C . LEU A 1 91 ? 0.348 0.803 9.602 1.00 94.56 91 LEU A C 1
ATOM 725 O O . LEU A 1 91 ? 0.208 1.050 8.407 1.00 94.56 91 LEU A O 1
ATOM 729 N N . GLN A 1 92 ? 1.489 1.047 10.254 1.00 92.56 92 GLN A N 1
ATOM 730 C CA . GLN A 1 92 ? 2.698 1.578 9.607 1.00 92.56 92 GLN A CA 1
ATOM 731 C C . GLN A 1 92 ? 3.193 0.656 8.495 1.00 92.56 92 GLN A C 1
ATOM 733 O O . GLN A 1 92 ? 3.427 1.122 7.387 1.00 92.56 92 GLN A O 1
ATOM 738 N N . ALA A 1 93 ? 3.222 -0.660 8.731 1.00 90.88 93 ALA A N 1
ATOM 739 C CA . ALA A 1 93 ? 3.605 -1.629 7.705 1.00 90.88 93 ALA A CA 1
ATOM 740 C C . ALA A 1 93 ? 2.738 -1.549 6.430 1.00 90.88 93 ALA A C 1
ATOM 742 O O . ALA A 1 93 ? 3.221 -1.870 5.344 1.00 90.88 93 ALA A O 1
ATOM 743 N N . ILE A 1 94 ? 1.478 -1.103 6.542 1.00 92.94 94 ILE A N 1
ATOM 744 C CA . ILE A 1 94 ? 0.610 -0.855 5.384 1.00 92.94 94 ILE A CA 1
ATOM 745 C C . ILE A 1 94 ? 1.000 0.445 4.669 1.00 92.94 94 ILE A C 1
ATOM 747 O O . ILE A 1 94 ? 1.025 0.476 3.441 1.00 92.94 94 ILE A O 1
ATOM 751 N N . GLU A 1 95 ? 1.297 1.522 5.391 1.00 92.44 95 GLU A N 1
ATOM 752 C CA . GLU A 1 95 ? 1.626 2.811 4.769 1.00 92.44 95 GLU A CA 1
ATOM 753 C C . GLU A 1 95 ? 3.070 2.928 4.284 1.00 92.44 95 GLU A C 1
ATOM 755 O O . GLU A 1 95 ? 3.325 3.733 3.397 1.00 92.44 95 GLU A O 1
ATOM 760 N N . GLU A 1 96 ? 4.009 2.155 4.815 1.00 86.00 96 GLU A N 1
ATOM 761 C CA . GLU A 1 96 ? 5.438 2.293 4.495 1.00 86.00 96 GLU A CA 1
ATOM 762 C C . GLU A 1 96 ? 5.898 1.325 3.400 1.00 86.00 96 GLU A C 1
ATOM 764 O O . GLU A 1 96 ? 6.887 1.592 2.728 1.00 86.00 96 GLU A O 1
ATOM 769 N N . GLY A 1 97 ? 5.142 0.253 3.145 1.00 73.81 97 GLY A N 1
ATOM 770 C CA . GLY A 1 97 ? 5.530 -0.758 2.163 1.00 73.81 97 GLY A CA 1
ATOM 771 C C . GLY A 1 97 ? 6.616 -1.674 2.707 1.00 73.81 97 GLY A C 1
ATOM 772 O O . GLY A 1 97 ? 7.792 -1.481 2.451 1.00 73.81 97 GLY A O 1
ATOM 773 N N . HIS A 1 98 ? 6.158 -2.695 3.434 1.00 60.59 98 HIS A N 1
ATOM 774 C CA . HIS A 1 98 ? 6.912 -3.823 3.986 1.00 60.59 98 HIS A CA 1
ATOM 775 C C . HIS A 1 98 ? 8.133 -3.519 4.874 1.00 60.59 98 HIS A C 1
ATOM 777 O O . HIS A 1 98 ? 9.237 -3.269 4.411 1.00 60.59 98 HIS A O 1
ATOM 783 N N . ALA A 1 99 ? 7.969 -3.849 6.158 1.00 49.00 99 ALA A N 1
ATOM 784 C CA . ALA A 1 99 ? 8.883 -4.788 6.803 1.00 49.00 99 ALA A CA 1
ATOM 785 C C . ALA A 1 99 ? 8.289 -6.200 6.636 1.00 49.00 99 ALA A C 1
ATOM 787 O O . ALA A 1 99 ? 7.112 -6.425 6.962 1.00 49.00 99 ALA A O 1
ATOM 788 N N . ALA A 1 100 ? 9.055 -7.132 6.067 1.00 50.75 100 ALA A N 1
ATOM 789 C CA . ALA A 1 100 ? 8.658 -8.529 5.907 1.00 50.75 100 ALA A CA 1
ATOM 790 C C . ALA A 1 100 ? 8.173 -9.099 7.259 1.00 50.75 100 ALA A C 1
ATOM 792 O O . ALA A 1 100 ? 8.883 -9.037 8.257 1.00 50.75 100 ALA A O 1
ATOM 793 N N . GLY A 1 101 ? 6.925 -9.578 7.310 1.00 63.00 101 GLY A N 1
ATOM 794 C CA . GLY A 1 101 ? 6.304 -10.173 8.507 1.00 63.00 101 GLY A CA 1
ATOM 795 C C . GLY A 1 101 ? 5.289 -9.297 9.259 1.00 63.00 101 GLY A C 1
ATOM 796 O O . GLY A 1 101 ? 4.444 -9.821 9.994 1.00 63.00 101 GLY A O 1
ATOM 797 N N . SER A 1 102 ? 5.289 -7.976 9.051 1.00 77.75 102 SER A N 1
ATOM 798 C CA . SER A 1 102 ? 4.364 -7.080 9.771 1.00 77.75 102 SER A CA 1
ATOM 799 C C . SER A 1 102 ? 3.032 -6.839 9.052 1.00 77.75 102 SER A C 1
ATOM 801 O O . SER A 1 102 ? 2.029 -6.553 9.710 1.00 77.75 102 SER A O 1
ATOM 803 N N . PHE A 1 103 ? 2.978 -7.011 7.731 1.00 86.44 103 PHE A N 1
ATOM 804 C CA . PHE A 1 103 ? 1.741 -6.875 6.958 1.00 86.44 103 PHE A CA 1
ATOM 805 C C . PHE A 1 103 ? 0.798 -8.059 7.211 1.00 86.44 103 PHE A C 1
ATOM 807 O O . PHE A 1 103 ? 1.198 -9.212 7.071 1.00 86.44 103 PHE A O 1
ATOM 814 N N . LEU A 1 104 ? -0.463 -7.777 7.550 1.00 90.75 104 LEU A N 1
ATOM 815 C CA . LEU A 1 104 ? -1.505 -8.792 7.727 1.00 90.75 104 LEU A CA 1
ATOM 816 C C . LEU A 1 104 ? -2.722 -8.441 6.858 1.00 90.75 104 LEU A C 1
ATOM 818 O O . LEU A 1 104 ? -3.300 -7.368 7.061 1.00 90.75 104 LEU A O 1
ATOM 822 N N . PRO A 1 105 ? -3.181 -9.333 5.958 1.00 92.06 105 PRO A N 1
ATOM 823 C CA . PRO A 1 105 ? -4.330 -9.059 5.091 1.00 92.06 105 PRO A CA 1
ATOM 824 C C . PRO A 1 105 ? -5.613 -8.686 5.841 1.00 92.06 105 PRO A C 1
ATOM 826 O O . PRO A 1 105 ? -6.355 -7.802 5.412 1.00 92.06 105 PRO A O 1
ATOM 829 N N . ALA A 1 106 ? -5.860 -9.313 6.995 1.00 94.06 106 ALA A N 1
ATOM 830 C CA . ALA A 1 106 ? -7.007 -8.992 7.842 1.00 94.06 106 ALA A CA 1
ATOM 831 C C . ALA A 1 106 ? -6.938 -7.552 8.382 1.00 94.06 106 ALA A C 1
ATOM 833 O O . ALA A 1 106 ? -7.916 -6.811 8.293 1.00 94.06 106 ALA A O 1
ATOM 834 N N . VAL A 1 107 ? -5.763 -7.127 8.867 1.00 95.06 107 VAL A N 1
ATOM 835 C CA . VAL A 1 107 ? -5.527 -5.748 9.326 1.00 95.06 107 VAL A CA 1
ATOM 836 C C . VAL A 1 107 ? -5.682 -4.767 8.170 1.00 95.06 107 VAL A C 1
ATOM 838 O O . VAL A 1 107 ? -6.343 -3.741 8.324 1.00 95.06 107 VAL A O 1
ATOM 841 N N . PHE A 1 108 ? -5.146 -5.106 6.996 1.00 95.44 108 PHE A N 1
ATOM 842 C CA . PHE A 1 108 ? -5.313 -4.308 5.788 1.00 95.44 108 PHE A CA 1
ATOM 843 C C . PHE A 1 108 ? -6.791 -4.108 5.448 1.00 95.44 108 PHE A C 1
ATOM 845 O O . PHE A 1 108 ? -7.227 -2.973 5.278 1.00 95.44 108 PHE A O 1
ATOM 852 N N . LYS A 1 109 ? -7.595 -5.177 5.420 1.00 96.25 109 LYS A N 1
ATOM 853 C CA . LYS A 1 109 ? -9.032 -5.086 5.125 1.00 96.25 109 LYS A CA 1
ATOM 854 C C . LYS A 1 109 ? -9.759 -4.155 6.100 1.00 96.25 109 LYS A C 1
ATOM 856 O O . LYS A 1 109 ? -10.500 -3.280 5.649 1.00 96.25 109 LYS A O 1
ATOM 861 N N . THR A 1 110 ? -9.517 -4.304 7.403 1.00 97.69 110 THR A N 1
ATOM 862 C CA . THR A 1 110 ? -10.103 -3.434 8.435 1.00 97.69 110 THR A CA 1
ATOM 863 C C . THR A 1 110 ? -9.674 -1.981 8.248 1.00 97.69 110 THR A C 1
ATOM 865 O O . THR A 1 110 ? -10.512 -1.082 8.278 1.00 97.69 110 THR A O 1
ATOM 868 N N . TYR A 1 111 ? -8.391 -1.741 7.976 1.00 97.56 111 TYR A N 1
ATOM 869 C CA . TYR A 1 111 ? -7.866 -0.392 7.792 1.00 97.56 111 TYR A CA 1
ATOM 870 C C . TYR A 1 111 ? -8.417 0.291 6.530 1.00 97.56 111 TYR A C 1
ATOM 872 O O . TYR A 1 111 ? -8.841 1.443 6.578 1.00 97.56 111 TYR A O 1
ATOM 880 N N . ILE A 1 112 ? -8.505 -0.426 5.407 1.00 97.56 112 ILE A N 1
ATOM 881 C CA . ILE A 1 112 ? -9.096 0.090 4.162 1.00 97.56 112 ILE A CA 1
ATOM 882 C C . ILE A 1 112 ? -10.582 0.422 4.331 1.00 97.56 112 ILE A C 1
ATOM 884 O O . ILE A 1 112 ? -11.045 1.436 3.793 1.00 97.56 112 ILE A O 1
ATOM 888 N N . ALA A 1 113 ? -11.323 -0.410 5.070 1.00 97.94 113 ALA A N 1
ATOM 889 C CA . ALA A 1 113 ? -12.717 -0.142 5.407 1.00 97.94 113 ALA A CA 1
ATOM 890 C C . ALA A 1 113 ? -12.838 1.127 6.260 1.00 97.94 113 ALA A C 1
ATOM 892 O O . ALA A 1 113 ? -13.608 2.021 5.909 1.00 97.94 113 ALA A O 1
ATOM 893 N N . PHE A 1 114 ? -12.009 1.251 7.301 1.00 98.00 114 PHE A N 1
ATOM 894 C CA . PHE A 1 114 ? -11.946 2.433 8.158 1.00 98.00 114 PHE A CA 1
ATOM 895 C C . PHE A 1 114 ? -11.663 3.719 7.368 1.00 98.00 114 PHE A C 1
ATOM 897 O O . PHE A 1 114 ? -12.365 4.721 7.504 1.00 98.00 114 PHE A O 1
ATOM 904 N N . LEU A 1 115 ? -10.671 3.683 6.474 1.00 97.75 115 LEU A N 1
ATOM 905 C CA . LEU A 1 115 ? -10.305 4.826 5.638 1.00 97.75 115 LEU A CA 1
ATOM 906 C C . LEU A 1 115 ? -11.365 5.167 4.580 1.00 97.75 115 LEU A C 1
ATOM 908 O O . LEU A 1 115 ? -11.392 6.299 4.089 1.00 97.75 115 LEU A O 1
ATOM 912 N N . GLY A 1 116 ? -12.269 4.243 4.247 1.00 97.69 116 GLY A N 1
ATOM 913 C CA . GLY A 1 116 ? -13.316 4.451 3.244 1.00 97.69 116 GLY A CA 1
ATOM 914 C C . GLY A 1 116 ? -12.791 4.462 1.805 1.00 97.69 116 GLY A C 1
ATOM 915 O O . GLY A 1 116 ? -13.404 5.062 0.925 1.00 97.69 116 GLY A O 1
ATOM 916 N N . ILE A 1 117 ? -11.654 3.807 1.540 1.00 98.00 117 ILE A N 1
ATOM 917 C CA . ILE A 1 117 ? -11.008 3.784 0.212 1.00 98.00 117 ILE A CA 1
ATOM 918 C C . ILE A 1 117 ? -11.212 2.470 -0.554 1.00 98.00 117 ILE A C 1
ATOM 920 O O . ILE A 1 117 ? -10.562 2.240 -1.574 1.00 98.00 117 ILE A O 1
ATOM 924 N N . GLY A 1 118 ? -12.152 1.625 -0.119 1.00 97.69 118 GLY A N 1
ATOM 925 C CA . GLY A 1 118 ? -12.391 0.293 -0.692 1.00 97.69 118 GLY A CA 1
ATOM 926 C C . GLY 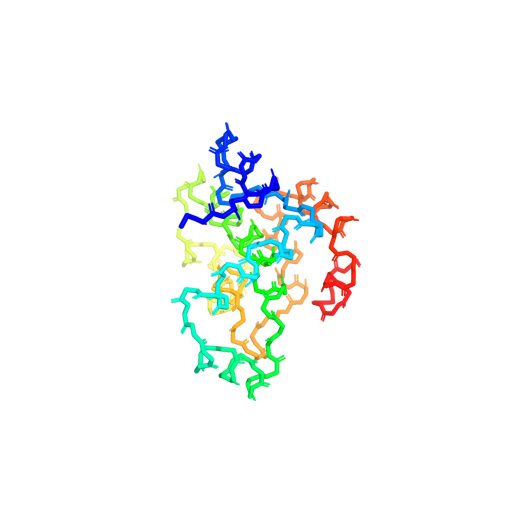A 1 118 ? -12.634 0.278 -2.208 1.00 97.69 118 GLY A C 1
ATOM 927 O O . GLY A 1 118 ? -12.099 -0.586 -2.904 1.00 97.69 118 GLY A O 1
ATOM 928 N N . ARG A 1 119 ? -13.359 1.267 -2.754 1.00 97.88 119 ARG A N 1
ATOM 929 C CA . ARG A 1 119 ? -13.571 1.389 -4.211 1.00 97.88 119 ARG A CA 1
ATOM 930 C C . ARG A 1 119 ? -12.255 1.607 -4.959 1.00 97.88 119 ARG A C 1
ATOM 932 O O . ARG A 1 119 ? -12.005 0.940 -5.957 1.00 97.88 119 ARG A O 1
ATOM 939 N N . TRP A 1 120 ? -11.416 2.51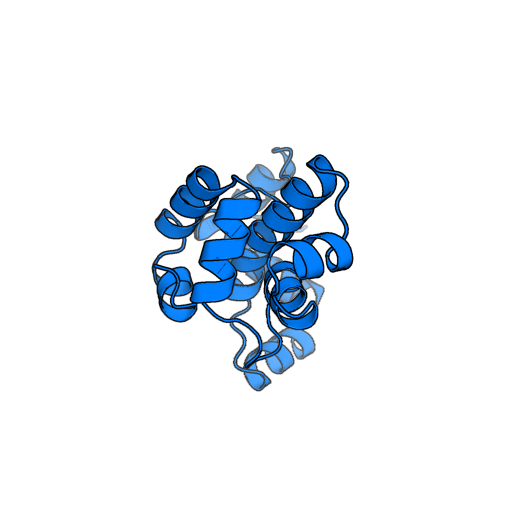9 -4.469 1.00 97.94 120 TRP A N 1
ATOM 940 C CA . TRP A 1 120 ? -10.117 2.799 -5.081 1.00 97.94 120 TRP A CA 1
ATOM 941 C C . TRP A 1 120 ? -9.198 1.577 -4.983 1.00 97.94 120 TRP A C 1
ATOM 943 O O . TRP A 1 120 ? -8.591 1.186 -5.974 1.00 97.94 120 TRP A O 1
ATOM 953 N N . VAL A 1 121 ? -9.167 0.907 -3.826 1.00 97.44 121 VAL A N 1
ATOM 954 C CA . VAL A 1 121 ? -8.365 -0.312 -3.633 1.00 97.44 121 VAL A CA 1
ATOM 955 C C . VAL A 1 121 ? -8.820 -1.431 -4.568 1.00 97.44 121 VAL A C 1
ATOM 957 O O . VAL A 1 121 ? -7.986 -2.132 -5.125 1.00 97.44 121 VAL A O 1
ATOM 960 N N . SER A 1 122 ? -10.122 -1.572 -4.814 1.00 97.31 122 SER A N 1
ATOM 961 C CA . SER A 1 122 ? -10.641 -2.564 -5.768 1.00 97.31 122 SER A CA 1
ATOM 962 C C . SER A 1 122 ? -10.160 -2.296 -7.200 1.00 97.31 122 SER A C 1
ATOM 964 O O . SER A 1 122 ? -9.791 -3.227 -7.915 1.00 97.31 122 SER A O 1
ATOM 966 N N . GLN A 1 123 ? -10.092 -1.024 -7.610 1.00 97.31 123 GLN A N 1
ATOM 967 C CA . GLN A 1 123 ? -9.505 -0.632 -8.898 1.00 97.31 123 GLN A CA 1
ATOM 968 C C . GLN A 1 123 ? -7.995 -0.887 -8.938 1.00 97.31 123 GLN A C 1
ATOM 970 O O . GLN A 1 123 ? -7.471 -1.348 -9.948 1.00 97.31 123 GLN A O 1
ATOM 975 N N . TRP A 1 124 ? -7.290 -0.621 -7.838 1.00 96.56 124 TRP A N 1
ATOM 976 C CA . TRP A 1 124 ? -5.863 -0.912 -7.739 1.00 96.56 124 TRP A CA 1
ATOM 977 C C . TRP A 1 124 ? -5.596 -2.417 -7.865 1.00 96.56 124 TRP A C 1
ATOM 979 O O . TRP A 1 124 ? -4.750 -2.813 -8.664 1.00 96.56 124 TRP A O 1
ATOM 989 N N . LYS A 1 125 ? -6.369 -3.267 -7.175 1.00 95.94 125 LYS A N 1
ATOM 990 C CA . LYS A 1 125 ? -6.255 -4.733 -7.272 1.00 95.94 125 LYS A CA 1
ATOM 991 C C . LYS A 1 125 ? -6.496 -5.235 -8.692 1.00 95.94 125 LYS A C 1
ATOM 993 O O . LYS A 1 125 ? -5.747 -6.078 -9.170 1.00 95.94 125 LYS A O 1
ATOM 998 N N . SER A 1 126 ? -7.502 -4.709 -9.395 1.00 95.69 126 SER A N 1
ATOM 999 C CA . SER A 1 126 ? -7.820 -5.171 -10.754 1.00 95.69 126 SER A CA 1
ATOM 1000 C C . SER A 1 126 ? -6.708 -4.885 -11.769 1.00 95.69 126 SER A C 1
ATOM 1002 O O . SER A 1 126 ? -6.582 -5.621 -12.748 1.00 95.69 126 SER A O 1
ATOM 1004 N N . LYS A 1 127 ? -5.884 -3.859 -11.517 1.00 93.81 127 LYS A N 1
ATOM 1005 C CA . LYS A 1 127 ? -4.692 -3.508 -12.305 1.00 93.81 127 LYS A CA 1
ATOM 1006 C C . LYS A 1 127 ? -3.399 -4.157 -11.809 1.00 93.81 127 LYS A C 1
ATOM 1008 O O . LYS A 1 127 ? -2.402 -4.096 -12.511 1.00 93.81 127 LYS A O 1
ATOM 1013 N N . ASN A 1 128 ? -3.405 -4.766 -10.626 1.00 93.00 128 ASN A N 1
ATOM 1014 C CA . ASN A 1 128 ? -2.221 -5.337 -9.984 1.00 93.00 128 ASN A CA 1
ATOM 1015 C C . ASN A 1 128 ? -2.528 -6.734 -9.416 1.00 93.00 128 ASN A C 1
ATOM 1017 O O . ASN A 1 128 ? -2.140 -7.030 -8.290 1.00 93.00 128 ASN A O 1
ATOM 1021 N N . LYS A 1 129 ? -3.263 -7.576 -10.160 1.00 93.06 129 LYS A N 1
ATOM 1022 C CA . LYS A 1 129 ? -3.829 -8.842 -9.649 1.00 93.06 129 LYS A CA 1
ATOM 1023 C C . LYS A 1 129 ? -2.780 -9.765 -9.038 1.00 93.06 129 LYS A C 1
ATOM 1025 O O . LYS A 1 129 ? -2.950 -10.196 -7.902 1.00 93.06 129 LYS A O 1
ATOM 1030 N N . ASP A 1 130 ? -1.686 -10.008 -9.753 1.00 91.00 130 ASP A N 1
ATOM 1031 C CA . ASP A 1 130 ? -0.636 -10.924 -9.295 1.00 91.00 130 ASP A CA 1
ATOM 1032 C C . ASP A 1 130 ? 0.019 -10.414 -8.011 1.00 91.00 130 ASP A C 1
ATOM 1034 O O . ASP A 1 130 ? 0.245 -11.172 -7.069 1.00 91.00 130 ASP A O 1
ATOM 1038 N N . PHE A 1 131 ? 0.264 -9.104 -7.936 1.00 90.31 131 PHE A N 1
ATOM 1039 C CA . PHE A 1 131 ? 0.830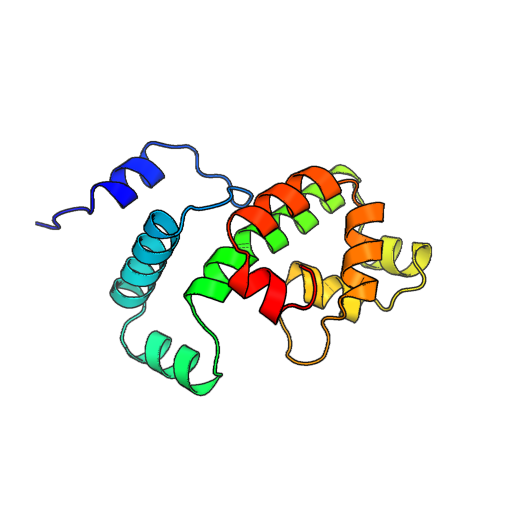 -8.491 -6.742 1.00 90.31 131 PHE A CA 1
ATOM 1040 C C . PHE A 1 131 ? -0.164 -8.485 -5.572 1.00 90.31 131 PHE A C 1
ATOM 1042 O O . PHE A 1 131 ? 0.197 -8.833 -4.452 1.00 90.31 131 PHE A O 1
ATOM 1049 N N . ALA A 1 132 ? -1.439 -8.181 -5.824 1.00 91.75 132 ALA A N 1
ATOM 1050 C CA . ALA A 1 132 ? -2.500 -8.274 -4.824 1.00 91.75 132 ALA A CA 1
ATOM 1051 C C . ALA A 1 132 ? -2.661 -9.707 -4.283 1.00 91.75 132 ALA A C 1
ATOM 1053 O O . ALA A 1 132 ? -2.895 -9.881 -3.087 1.00 91.75 132 ALA A O 1
ATOM 1054 N N . SER A 1 133 ? -2.482 -10.721 -5.138 1.00 91.69 133 SER A N 1
ATOM 1055 C CA . SER A 1 133 ? -2.460 -12.131 -4.741 1.00 91.69 133 SER A CA 1
ATOM 1056 C C . SER A 1 133 ? -1.269 -12.443 -3.836 1.00 91.69 133 SER A C 1
ATOM 1058 O O . SER A 1 133 ? -1.458 -13.056 -2.790 1.00 91.69 133 SER A O 1
ATOM 1060 N N . ARG A 1 134 ? -0.057 -11.982 -4.183 1.00 88.38 134 ARG A N 1
ATOM 1061 C CA . ARG A 1 134 ? 1.144 -12.148 -3.338 1.00 88.38 134 ARG A CA 1
ATOM 1062 C C . ARG A 1 134 ? 1.011 -11.463 -1.976 1.00 88.38 134 ARG A C 1
ATOM 1064 O O . ARG A 1 134 ? 1.487 -11.991 -0.980 1.00 88.38 134 ARG A O 1
ATOM 1071 N N . LEU A 1 135 ? 0.325 -10.322 -1.923 1.00 87.69 135 LEU A N 1
ATOM 1072 C CA . LEU A 1 135 ? -0.007 -9.625 -0.677 1.00 87.69 135 LEU A CA 1
ATOM 1073 C C . LEU A 1 135 ? -1.119 -10.317 0.133 1.00 87.69 135 LEU A C 1
ATOM 1075 O O . LEU A 1 135 ? -1.388 -9.905 1.259 1.00 87.69 135 LEU A O 1
ATOM 1079 N N . GLY A 1 136 ? -1.799 -11.327 -0.421 1.00 90.62 136 GLY A N 1
ATOM 1080 C CA . GLY A 1 136 ? -2.912 -12.020 0.234 1.00 90.62 136 GLY A CA 1
ATOM 1081 C C . GLY A 1 136 ? -4.183 -11.176 0.351 1.00 90.62 136 GLY A C 1
ATOM 1082 O O . GLY A 1 136 ? -5.013 -11.434 1.220 1.00 90.62 136 GLY A O 1
ATOM 1083 N N . ILE A 1 137 ? -4.330 -10.143 -0.483 1.00 90.25 137 ILE A N 1
ATOM 1084 C CA . ILE A 1 137 ? -5.461 -9.209 -0.433 1.00 90.25 137 ILE A CA 1
ATOM 1085 C C . ILE A 1 137 ? -6.361 -9.297 -1.658 1.00 90.25 137 ILE A C 1
ATOM 1087 O O . ILE A 1 137 ? -7.220 -8.433 -1.774 1.00 90.25 137 ILE A O 1
ATOM 1091 N N . LEU A 1 138 ? -6.164 -10.237 -2.586 1.00 86.06 138 LEU A N 1
ATOM 1092 C CA . LEU A 1 138 ? -7.004 -10.344 -3.783 1.00 86.06 138 LEU A CA 1
ATOM 1093 C C . LEU A 1 138 ? -8.470 -10.602 -3.405 1.00 86.06 138 LEU A C 1
ATOM 1095 O O . LEU A 1 138 ? -8.731 -11.576 -2.671 1.00 86.06 138 LEU A O 1
#

Secondary structure (DSSP, 8-state):
-----HHHHHHHHTT--TT----HHHHHHHHHHHHHHH-HHHHHHHHHTT--HHHHHHHHHHHHHHHHHHHHTT--HHHHHHHHT--HHHHHHHHHT--TTT--HHHHHHHHHHHT-HHHHHH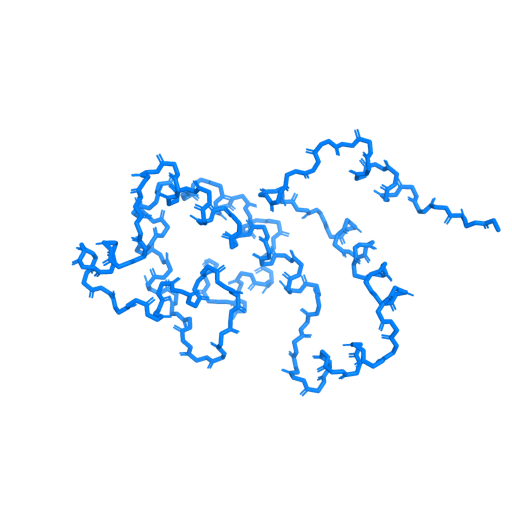HHHHSHHHHHHTT--

Radius of gyration: 16.23 Å; chains: 1; bounding box: 38×28×46 Å